Protein AF-A0A5P1FEC5-F1 (afdb_monomer_lite)

Radius of gyration: 18.31 Å; chains: 1; bounding box: 49×48×45 Å

Foldseek 3Di:
DQDPVNVVVVVVVVVVVVVCVVVVVDDDDFAQDFDADDDPPPDGDGRPVPGDHDDDWDWDQDPVGIETEHEACSVVDVLSVVVCVVVVHPYYHYAYDDDPPDPPDQDARDFDAAEPVRHTQDHPRDDDDDDDGDHDVVCHCCVDCPVPNVVVVDPVVVDDSDDVVVVVVD

Sequence (170 aa):
MVTEEIERNITHAREVIEEAARKGAELVVLSLHLFDIDIPGKITFNESKTLTHGQHPIIVDTDVGRIGIGICHDISFPELAMLYGAKGAHLICCPGPWYIWHDNWSFALGVISKSKFGEVIVTTEHEEAIVIGEIDYSLIELQSRSNLPLEKRRRGDLYQPVDVQRMGSQ

pLDDT: mean 73.4, std 13.2, range [37.12, 90.62]

Secondary structure (DSSP, 8-state):
---HHHHHHHHHHHHHHHHHHHTT-------SS--EEEETTTEEEEGGGT-----S-EEEEETTEEEEE--GGGGG-HHHHHHHHHTT-SEEE---------TT----SSEEE-STT--EEEE-TTS---------HHHHHIIIIIIS-GGGGS-TTT-----HHHHT--

Organism: Asparagus officinalis (NCBI:txid4686)

Structure (mmCIF, N/CA/C/O backbone):
data_AF-A0A5P1FEC5-F1
#
_entry.id   AF-A0A5P1FEC5-F1
#
loop_
_atom_site.group_PDB
_atom_site.id
_atom_site.type_symbol
_atom_site.label_atom_id
_atom_site.label_alt_id
_atom_site.label_comp_id
_atom_site.label_asym_id
_atom_site.label_entity_id
_atom_site.label_seq_id
_atom_site.pdbx_PDB_ins_code
_atom_site.Cartn_x
_atom_site.Cartn_y
_atom_site.Cartn_z
_atom_site.occupancy
_atom_site.B_iso_or_equiv
_atom_site.auth_seq_id
_atom_site.auth_comp_id
_atom_site.auth_asym_id
_atom_site.auth_atom_id
_atom_site.pdbx_PDB_model_num
ATOM 1 N N . MET A 1 1 ? -14.170 -22.601 8.614 1.00 42.97 1 MET A N 1
ATOM 2 C CA . MET A 1 1 ? -15.458 -22.680 7.893 1.00 42.97 1 MET A CA 1
ATOM 3 C C . MET A 1 1 ? -15.868 -21.261 7.576 1.00 42.97 1 MET A C 1
ATOM 5 O O . MET A 1 1 ? -15.807 -20.440 8.482 1.00 42.97 1 MET A O 1
ATOM 9 N N . VAL A 1 2 ? -16.218 -20.975 6.327 1.00 48.94 2 VAL A N 1
ATOM 10 C CA . VAL A 1 2 ? -16.796 -19.683 5.942 1.00 48.94 2 VAL A CA 1
ATOM 11 C C . VAL A 1 2 ? -18.185 -19.601 6.586 1.00 48.94 2 VAL A C 1
ATOM 13 O O . VAL A 1 2 ? -18.950 -20.558 6.509 1.00 48.94 2 VAL A O 1
ATOM 16 N N . THR A 1 3 ? -18.470 -18.533 7.322 1.00 71.31 3 THR A N 1
ATOM 17 C CA . THR A 1 3 ? -19.772 -18.298 7.957 1.00 71.31 3 THR A CA 1
ATOM 18 C C . THR A 1 3 ? -20.719 -17.640 6.948 1.00 71.31 3 THR A C 1
ATOM 20 O O . THR A 1 3 ? -20.261 -16.998 6.003 1.00 71.31 3 THR A O 1
ATOM 23 N N . GLU A 1 4 ? -22.037 -17.751 7.146 1.00 75.44 4 GLU A N 1
ATOM 24 C CA . GLU A 1 4 ? -23.040 -17.105 6.270 1.00 75.44 4 GLU A CA 1
ATOM 25 C C . GLU A 1 4 ? -22.815 -15.588 6.135 1.00 75.44 4 GLU A C 1
ATOM 27 O O . GLU A 1 4 ? -23.053 -14.988 5.088 1.00 75.44 4 GLU A O 1
ATOM 32 N N . GLU A 1 5 ? -22.313 -14.957 7.195 1.00 61.62 5 GLU A N 1
ATOM 33 C CA . GLU A 1 5 ? -21.944 -13.546 7.196 1.00 61.62 5 GLU A CA 1
ATOM 34 C C . GLU A 1 5 ? -20.756 -13.247 6.272 1.00 61.62 5 GLU A C 1
ATOM 36 O O . GLU A 1 5 ? -20.785 -12.257 5.539 1.00 61.62 5 GLU A O 1
ATOM 41 N N . ILE A 1 6 ? -19.748 -14.120 6.245 1.00 57.12 6 ILE A N 1
ATOM 42 C CA . ILE A 1 6 ? -18.603 -13.982 5.343 1.00 57.12 6 ILE A CA 1
ATOM 43 C C . ILE A 1 6 ? -19.049 -14.178 3.889 1.00 57.12 6 ILE A C 1
ATOM 45 O O . ILE A 1 6 ? -18.685 -13.369 3.038 1.00 57.12 6 ILE A O 1
ATOM 49 N N . GLU A 1 7 ? -19.879 -15.184 3.591 1.00 68.88 7 GLU A N 1
ATOM 50 C CA . GLU A 1 7 ? -20.403 -15.398 2.230 1.00 68.88 7 GLU A CA 1
ATOM 51 C C . GLU A 1 7 ? -21.212 -14.198 1.724 1.00 68.88 7 GLU A C 1
ATOM 53 O O . GLU A 1 7 ? -21.065 -13.778 0.570 1.00 68.88 7 GLU A O 1
ATOM 58 N N . ARG A 1 8 ? -22.020 -13.590 2.601 1.00 71.94 8 ARG A N 1
ATOM 59 C CA . ARG A 1 8 ? -22.761 -12.361 2.301 1.00 71.94 8 ARG A CA 1
ATOM 60 C C . ARG A 1 8 ? -21.819 -11.196 1.994 1.00 71.94 8 ARG A C 1
ATOM 62 O O . ARG A 1 8 ? -22.031 -10.496 1.006 1.00 71.94 8 ARG A O 1
ATOM 69 N N . ASN A 1 9 ? -20.775 -11.004 2.799 1.00 63.91 9 ASN A N 1
ATOM 70 C CA . ASN A 1 9 ? -19.803 -9.925 2.603 1.00 63.91 9 ASN A CA 1
ATOM 71 C C . ASN A 1 9 ? -19.000 -10.107 1.307 1.00 63.91 9 ASN A C 1
ATOM 73 O O . ASN A 1 9 ? -18.789 -9.138 0.581 1.00 63.91 9 ASN A O 1
ATOM 77 N N . ILE A 1 10 ? -18.613 -11.344 0.978 1.00 68.75 10 ILE A N 1
ATOM 78 C CA . ILE A 1 10 ? -17.943 -11.678 -0.288 1.00 68.75 10 ILE A CA 1
ATOM 79 C C . ILE A 1 10 ? -18.858 -11.369 -1.472 1.00 68.75 10 ILE A C 1
ATOM 81 O O . ILE A 1 10 ? -18.436 -10.725 -2.432 1.00 68.75 10 ILE A O 1
ATOM 85 N N . THR A 1 11 ? -20.113 -11.814 -1.401 1.00 73.00 11 THR A N 1
ATOM 86 C CA . THR A 1 11 ? -21.089 -11.605 -2.477 1.00 73.00 11 THR A CA 1
ATOM 87 C C . THR A 1 11 ? -21.326 -10.118 -2.705 1.00 73.00 11 THR A C 1
ATOM 89 O O . THR A 1 11 ? -21.247 -9.653 -3.839 1.00 73.00 11 THR A O 1
ATOM 92 N N . HIS A 1 12 ? -21.505 -9.357 -1.625 1.00 73.50 12 HIS A N 1
ATOM 93 C CA . HIS A 1 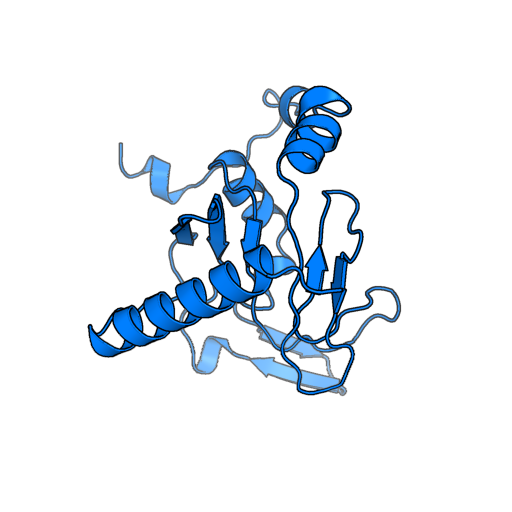12 ? -21.678 -7.914 -1.693 1.00 73.50 12 HIS A CA 1
ATOM 94 C C . HIS A 1 12 ? -20.446 -7.198 -2.267 1.00 73.50 12 HIS A C 1
ATOM 96 O O . HIS A 1 12 ? -20.579 -6.387 -3.179 1.00 73.50 12 HIS A O 1
ATOM 102 N N . ALA A 1 13 ? -19.239 -7.527 -1.792 1.00 65.81 13 ALA A N 1
ATOM 103 C CA . ALA A 1 13 ? -18.004 -6.940 -2.308 1.00 65.81 13 ALA A CA 1
ATOM 104 C C . ALA A 1 13 ? -17.834 -7.214 -3.810 1.00 65.81 13 ALA A C 1
ATOM 106 O O . ALA A 1 13 ? -17.485 -6.310 -4.568 1.00 65.81 13 ALA A O 1
ATOM 107 N N . ARG A 1 14 ? -18.146 -8.438 -4.257 1.00 72.25 14 ARG A N 1
ATOM 108 C CA . ARG A 1 14 ? -18.119 -8.806 -5.676 1.00 72.25 14 ARG A CA 1
ATOM 109 C C . ARG A 1 14 ? -19.106 -7.978 -6.497 1.00 72.25 14 ARG A C 1
ATOM 111 O O . ARG A 1 14 ? -18.716 -7.430 -7.522 1.00 72.25 14 ARG A O 1
ATOM 118 N N . GLU A 1 15 ? -20.347 -7.841 -6.037 1.00 78.00 15 GLU A N 1
ATOM 119 C CA . GLU A 1 15 ? -21.366 -7.029 -6.714 1.00 78.00 15 GLU A CA 1
ATOM 120 C C . GLU A 1 15 ? -20.954 -5.556 -6.823 1.00 78.00 15 GLU A C 1
ATOM 122 O O . GLU A 1 15 ? -21.124 -4.952 -7.880 1.00 78.00 15 GLU A O 1
ATOM 127 N N . VAL A 1 16 ? -20.374 -4.986 -5.761 1.00 72.69 16 VAL A N 1
ATOM 128 C CA . VAL A 1 16 ? -19.882 -3.600 -5.747 1.00 72.69 16 VAL A CA 1
ATOM 129 C C . VAL A 1 16 ? -18.725 -3.414 -6.728 1.00 72.69 16 VAL A C 1
ATOM 131 O O . VAL A 1 16 ? -18.715 -2.429 -7.466 1.00 72.69 16 VAL A O 1
ATOM 134 N N . ILE A 1 17 ? -17.779 -4.357 -6.782 1.00 71.50 17 ILE A N 1
ATOM 135 C CA . ILE A 1 17 ? -16.653 -4.320 -7.726 1.00 71.50 17 ILE A CA 1
ATOM 136 C C . ILE A 1 17 ? -17.157 -4.420 -9.170 1.00 71.50 17 ILE A C 1
ATOM 138 O O . ILE A 1 17 ? -16.772 -3.611 -10.014 1.00 71.50 17 ILE A O 1
ATOM 142 N N . GLU A 1 18 ? -18.044 -5.375 -9.459 1.00 77.94 18 GLU A N 1
ATOM 143 C CA . GLU A 1 18 ? -18.633 -5.553 -10.791 1.00 77.94 18 GLU A CA 1
ATOM 144 C C . GLU A 1 18 ? -19.447 -4.321 -11.217 1.00 77.94 18 GLU A C 1
AT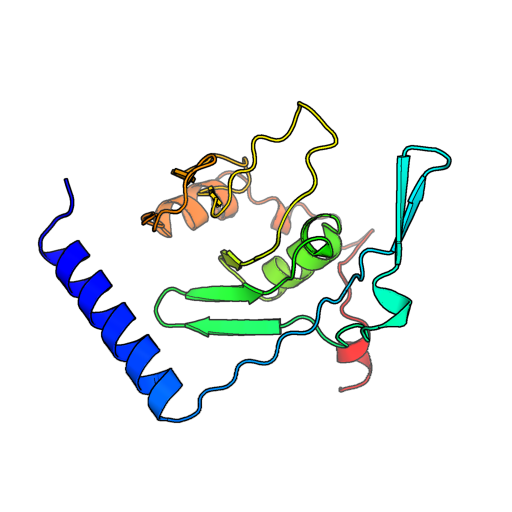OM 146 O O . GLU A 1 18 ? -19.381 -3.890 -12.368 1.00 77.94 18 GLU A O 1
ATOM 151 N N . GLU A 1 19 ? -20.190 -3.712 -10.293 1.00 78.62 19 GLU A N 1
ATOM 152 C CA . GLU A 1 19 ? -20.970 -2.504 -10.548 1.00 78.62 19 GLU A CA 1
ATOM 153 C C . GLU A 1 19 ? -20.094 -1.264 -10.758 1.00 78.62 19 GLU A C 1
ATOM 155 O O . GLU A 1 19 ? -20.370 -0.462 -11.652 1.00 78.62 19 GLU A O 1
ATOM 160 N N . ALA A 1 20 ? -19.026 -1.109 -9.975 1.00 72.00 20 ALA A N 1
ATOM 161 C CA . ALA A 1 20 ? -18.041 -0.050 -10.162 1.00 72.00 20 ALA A CA 1
ATOM 162 C C . ALA A 1 20 ? -17.355 -0.182 -11.529 1.00 72.00 20 ALA A C 1
ATOM 164 O O . ALA A 1 20 ? -17.268 0.801 -12.266 1.00 72.00 20 ALA A O 1
ATOM 165 N N . ALA A 1 21 ? -16.966 -1.401 -11.917 1.00 74.50 21 ALA A N 1
ATOM 166 C CA . ALA A 1 21 ? -16.413 -1.683 -13.239 1.00 74.50 21 ALA A CA 1
ATOM 167 C C . ALA A 1 21 ? -17.416 -1.352 -14.361 1.00 74.50 21 ALA A C 1
ATOM 169 O O . ALA A 1 21 ? -17.054 -0.681 -15.327 1.00 74.50 21 ALA A O 1
ATOM 170 N N . ARG A 1 22 ? -18.700 -1.730 -14.216 1.00 78.88 22 ARG A N 1
ATOM 171 C CA . ARG A 1 22 ? -19.771 -1.373 -15.174 1.00 78.88 22 ARG A CA 1
ATOM 172 C C . ARG A 1 22 ? -19.978 0.135 -15.305 1.00 78.88 22 ARG A C 1
ATOM 174 O O . ARG A 1 22 ? -20.263 0.618 -16.397 1.00 78.88 22 ARG A O 1
ATOM 181 N N . LYS A 1 23 ? -19.838 0.876 -14.206 1.00 80.19 23 LYS A N 1
ATOM 182 C CA . LYS A 1 23 ? -19.924 2.344 -14.170 1.00 80.19 23 LYS A CA 1
ATOM 183 C C . LYS A 1 23 ? -18.660 3.044 -14.682 1.00 80.19 23 LYS A C 1
ATOM 185 O O . LYS A 1 23 ? -18.635 4.271 -14.707 1.00 80.19 23 LYS A O 1
ATOM 190 N N . GLY A 1 24 ? -17.644 2.289 -15.105 1.00 64.88 24 GLY A N 1
ATOM 191 C CA . GLY A 1 24 ? -16.397 2.828 -15.643 1.00 64.88 24 GLY A CA 1
ATOM 192 C C . GLY A 1 24 ? -15.456 3.371 -14.571 1.00 64.88 24 GLY A C 1
ATOM 193 O O . GLY A 1 24 ? -14.690 4.289 -14.848 1.00 64.88 24 GLY A O 1
ATOM 194 N N . ALA A 1 25 ? -15.526 2.857 -13.338 1.00 67.94 25 ALA A N 1
ATOM 195 C CA . ALA A 1 25 ? -14.558 3.203 -12.307 1.00 67.94 25 ALA A CA 1
ATOM 196 C C . ALA A 1 25 ? -13.170 2.672 -12.705 1.00 67.94 25 ALA A C 1
ATOM 198 O O . ALA A 1 25 ? -12.869 1.492 -12.534 1.00 67.94 25 ALA A O 1
ATOM 199 N N . GLU A 1 26 ? -12.325 3.552 -13.235 1.00 61.34 26 GLU A N 1
ATOM 200 C CA . GLU A 1 26 ? -10.920 3.272 -13.515 1.00 61.34 26 GLU A CA 1
ATOM 201 C C . GLU A 1 26 ? -10.052 3.852 -12.397 1.00 61.34 26 GLU A C 1
ATOM 203 O O . GLU A 1 26 ? -9.966 5.067 -12.213 1.00 61.34 26 GLU A O 1
ATOM 208 N N . LEU A 1 27 ? -9.381 2.976 -11.647 1.00 67.69 27 LEU A N 1
ATOM 209 C CA . LEU A 1 27 ? -8.262 3.377 -10.805 1.00 67.69 27 LEU A CA 1
ATOM 210 C C . LEU A 1 27 ? -6.969 3.125 -11.582 1.00 67.69 27 LEU A C 1
ATOM 212 O O . LEU A 1 27 ? -6.512 1.990 -11.694 1.00 67.69 27 LEU A O 1
ATOM 216 N N . VAL A 1 28 ? -6.376 4.193 -12.112 1.00 65.19 28 VAL A N 1
ATOM 217 C CA . VAL A 1 28 ? -5.079 4.121 -12.789 1.00 65.19 28 VAL A CA 1
ATOM 218 C C . VAL A 1 28 ? -3.975 4.357 -11.762 1.00 65.19 28 VAL A C 1
ATOM 220 O O . VAL A 1 28 ? -3.794 5.470 -11.269 1.00 65.19 28 VAL A O 1
ATOM 223 N N . VAL A 1 29 ? -3.240 3.295 -11.437 1.00 71.06 29 VAL A N 1
ATOM 224 C CA . VAL A 1 29 ? -2.065 3.332 -10.557 1.00 71.06 29 VAL A CA 1
ATOM 225 C C . VAL A 1 29 ? -0.829 3.116 -11.417 1.00 71.06 29 VAL A C 1
ATOM 227 O O . VAL A 1 29 ? -0.760 2.156 -12.180 1.00 71.06 29 VAL A O 1
ATOM 230 N N . LEU A 1 30 ? 0.148 4.010 -11.292 1.00 74.19 30 LEU A N 1
ATOM 231 C CA . LEU A 1 30 ? 1.462 3.866 -11.913 1.00 74.19 30 LEU A CA 1
ATOM 232 C C . LEU A 1 30 ? 2.485 3.565 -10.820 1.00 74.19 30 LEU A C 1
ATOM 234 O O . LEU A 1 30 ? 2.460 4.213 -9.773 1.00 74.19 30 LEU A O 1
ATOM 238 N N . SER A 1 31 ? 3.376 2.605 -11.073 1.00 81.00 31 SER A N 1
ATOM 239 C CA . SER A 1 31 ? 4.434 2.242 -10.126 1.00 81.00 31 SER A CA 1
ATOM 240 C C . SER A 1 31 ? 5.340 3.443 -9.873 1.00 81.00 31 SER A C 1
ATOM 242 O O . SER A 1 31 ? 5.724 4.142 -10.817 1.00 81.00 31 SER A O 1
ATOM 244 N N . LEU A 1 32 ? 5.659 3.708 -8.606 1.00 84.12 32 LEU A N 1
ATOM 245 C CA . LEU A 1 32 ? 6.549 4.812 -8.240 1.00 84.12 32 LEU A CA 1
ATOM 246 C C . LEU A 1 32 ? 8.017 4.443 -8.445 1.00 84.12 32 LEU A C 1
ATOM 248 O O . LEU A 1 32 ? 8.829 5.328 -8.706 1.00 84.12 32 LEU A O 1
ATOM 252 N N . HIS A 1 33 ? 8.345 3.154 -8.363 1.00 85.75 33 HIS A N 1
ATOM 253 C CA . HIS A 1 33 ? 9.695 2.632 -8.529 1.00 85.75 33 HIS A CA 1
ATOM 254 C C . HIS A 1 33 ? 9.715 1.583 -9.639 1.00 85.75 33 HIS A C 1
ATOM 256 O O . HIS A 1 33 ? 9.441 0.408 -9.399 1.00 85.75 33 HIS A O 1
ATOM 262 N N . LEU A 1 34 ? 10.090 1.992 -10.852 1.00 82.69 34 LEU A N 1
ATOM 263 C CA . LEU A 1 34 ? 10.214 1.054 -11.964 1.00 82.69 34 LEU A CA 1
ATOM 264 C C . LEU A 1 34 ? 11.346 0.051 -11.711 1.00 82.69 34 LEU A C 1
ATOM 266 O O . LEU A 1 34 ? 12.360 0.354 -11.071 1.00 82.69 34 LEU A O 1
ATOM 270 N N . PHE A 1 35 ? 11.156 -1.169 -12.200 1.00 80.19 35 PHE A N 1
ATOM 271 C CA . PHE A 1 35 ? 12.110 -2.254 -12.043 1.00 80.19 35 PHE A CA 1
ATOM 272 C C . PHE A 1 35 ? 13.173 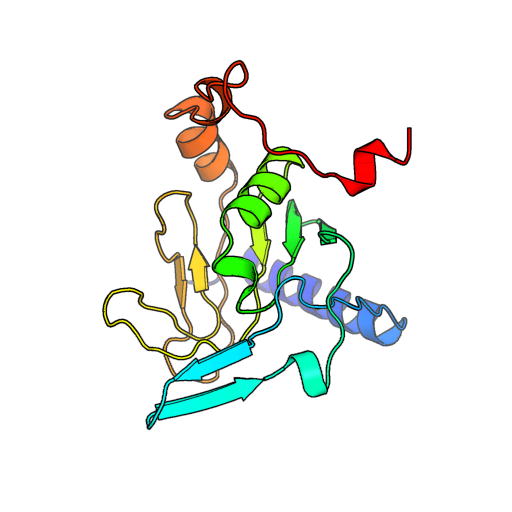-2.194 -13.145 1.00 80.19 35 PHE A C 1
ATOM 274 O O . PHE A 1 35 ? 13.029 -2.771 -14.224 1.00 80.19 35 PHE A O 1
ATOM 281 N N . ASP A 1 36 ? 14.264 -1.487 -12.856 1.00 81.50 36 ASP A N 1
ATOM 282 C CA . ASP A 1 36 ? 15.444 -1.421 -13.712 1.00 81.50 36 ASP A CA 1
ATOM 283 C C . ASP A 1 36 ? 16.595 -2.208 -13.080 1.00 81.50 36 ASP A C 1
ATOM 285 O O . ASP A 1 36 ? 17.216 -1.776 -12.110 1.00 81.50 36 ASP A O 1
ATOM 289 N N . ILE A 1 37 ? 16.894 -3.374 -13.646 1.00 81.81 37 ILE A N 1
ATOM 290 C CA . ILE A 1 37 ? 17.944 -4.272 -13.182 1.00 81.81 37 ILE A CA 1
ATOM 291 C C . ILE A 1 37 ? 18.860 -4.675 -14.337 1.00 81.81 37 ILE A C 1
ATOM 293 O O . ILE A 1 37 ? 18.412 -5.047 -15.422 1.00 81.81 37 ILE A O 1
ATOM 297 N N . ASP A 1 38 ? 20.164 -4.629 -14.086 1.00 80.88 38 ASP A N 1
ATOM 298 C CA . ASP A 1 38 ? 21.175 -5.162 -14.992 1.00 80.88 38 ASP A CA 1
ATOM 299 C C . ASP A 1 38 ? 22.177 -5.989 -14.190 1.0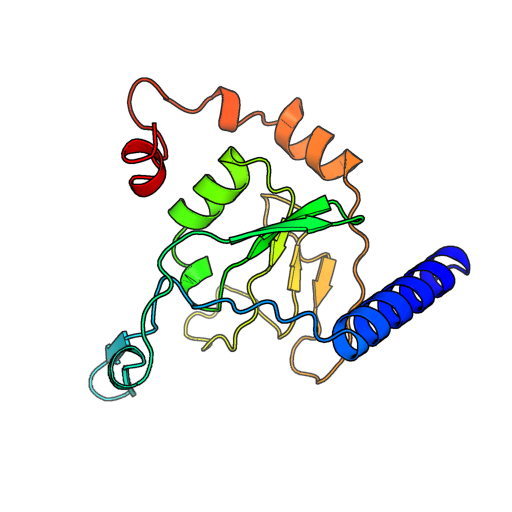0 80.88 38 ASP A C 1
ATOM 301 O O . ASP A 1 38 ? 23.081 -5.461 -13.541 1.00 80.88 38 ASP A O 1
ATOM 305 N N . ILE A 1 39 ? 21.965 -7.306 -14.176 1.00 79.12 39 ILE A N 1
ATOM 306 C CA . ILE A 1 39 ? 22.891 -8.256 -13.570 1.00 79.12 39 ILE A CA 1
ATOM 307 C C . ILE A 1 39 ? 23.611 -8.995 -14.700 1.00 79.12 39 ILE A C 1
ATOM 309 O O . ILE A 1 39 ? 23.002 -9.866 -15.340 1.00 79.12 39 ILE A O 1
ATOM 313 N N . PRO A 1 40 ? 24.914 -8.720 -14.914 1.00 79.25 40 PRO A N 1
ATOM 314 C CA . PRO A 1 40 ? 25.701 -9.371 -15.951 1.00 79.25 40 PRO A CA 1
ATOM 315 C C . PRO A 1 40 ? 25.595 -10.898 -15.880 1.00 79.25 40 PRO A C 1
ATOM 317 O O . PRO A 1 40 ? 25.897 -11.514 -14.858 1.00 79.25 40 PRO A O 1
ATOM 320 N N . GLY A 1 41 ? 25.150 -11.511 -16.979 1.00 76.88 41 GLY A N 1
ATOM 321 C CA . GLY A 1 41 ? 25.019 -12.965 -17.103 1.00 76.88 41 GLY A CA 1
ATOM 322 C C . GLY A 1 41 ? 23.798 -13.593 -16.419 1.00 76.88 41 GLY A C 1
ATOM 323 O O . GLY A 1 41 ? 23.702 -14.817 -16.422 1.00 76.88 41 GLY A O 1
ATOM 324 N N . LYS A 1 42 ? 22.869 -12.806 -15.852 1.00 78.19 42 LYS A N 1
ATOM 325 C CA . LYS A 1 42 ? 21.610 -13.324 -15.281 1.00 78.19 42 LYS A CA 1
ATOM 326 C C . LYS A 1 42 ? 20.373 -12.731 -15.942 1.00 78.19 42 LYS A C 1
ATOM 328 O O . LYS A 1 42 ? 19.640 -13.447 -16.615 1.00 78.19 42 LYS A O 1
ATOM 333 N N . ILE A 1 43 ? 20.125 -11.442 -15.726 1.00 74.75 43 ILE A N 1
ATOM 334 C CA . ILE A 1 43 ? 18.928 -10.762 -16.214 1.00 74.75 43 ILE A CA 1
ATOM 335 C C . ILE A 1 43 ? 19.231 -9.286 -16.429 1.00 74.75 43 ILE A C 1
ATOM 337 O O . ILE A 1 43 ? 19.814 -8.625 -15.570 1.00 74.75 43 ILE A O 1
ATOM 341 N N . THR A 1 44 ? 18.796 -8.785 -17.577 1.00 78.06 44 THR A N 1
ATOM 342 C CA . THR A 1 44 ? 18.724 -7.359 -17.865 1.00 78.06 44 THR A CA 1
ATOM 343 C C . THR A 1 44 ? 17.263 -7.065 -18.163 1.00 78.06 44 THR A C 1
ATOM 345 O O . THR A 1 44 ? 16.722 -7.544 -19.160 1.00 78.06 44 THR A O 1
ATOM 348 N N . PHE A 1 45 ? 16.610 -6.318 -17.283 1.00 77.06 45 PHE A N 1
ATOM 349 C CA . PHE A 1 45 ? 15.231 -5.883 -17.453 1.00 77.06 45 PHE A CA 1
ATOM 350 C C . PHE A 1 45 ? 15.157 -4.404 -17.105 1.00 77.06 45 PHE A C 1
ATOM 352 O O . PHE A 1 45 ? 15.670 -3.978 -16.079 1.00 77.06 45 PHE A O 1
ATOM 359 N N . ASN A 1 46 ? 14.589 -3.609 -18.002 1.00 77.94 46 ASN A N 1
ATOM 360 C CA . ASN A 1 46 ? 14.534 -2.167 -17.843 1.00 77.94 46 ASN A CA 1
ATOM 361 C C . ASN A 1 46 ? 13.129 -1.706 -18.210 1.00 77.94 46 ASN A C 1
ATOM 363 O O . ASN A 1 46 ? 12.777 -1.593 -19.388 1.00 77.94 46 ASN A O 1
ATOM 367 N N . GLU A 1 47 ? 12.321 -1.532 -17.177 1.00 73.81 47 GLU A N 1
ATOM 368 C CA . GLU A 1 47 ? 10.932 -1.122 -17.280 1.00 73.81 47 GLU A CA 1
ATOM 369 C C . GLU A 1 47 ? 10.819 0.352 -17.704 1.00 73.81 47 GLU A C 1
ATOM 371 O O . GLU A 1 47 ? 9.910 0.713 -18.458 1.00 73.81 47 GLU A O 1
ATOM 376 N N . SER A 1 48 ? 11.797 1.187 -17.333 1.00 76.81 48 SER A N 1
ATOM 377 C CA . SER A 1 48 ? 11.817 2.622 -17.657 1.00 76.81 48 SER A CA 1
ATOM 378 C C . SER A 1 48 ? 11.973 2.953 -19.142 1.00 76.81 48 SER A C 1
ATOM 380 O O . SER A 1 48 ? 11.636 4.057 -19.567 1.00 76.81 48 SER A O 1
ATOM 382 N N . LYS A 1 49 ? 12.404 1.999 -19.975 1.00 72.69 49 LYS A N 1
ATOM 383 C CA . LYS A 1 49 ? 12.368 2.137 -21.442 1.00 72.69 49 LYS A CA 1
ATOM 384 C C . LYS A 1 49 ? 10.953 2.194 -22.016 1.00 72.69 49 LYS A C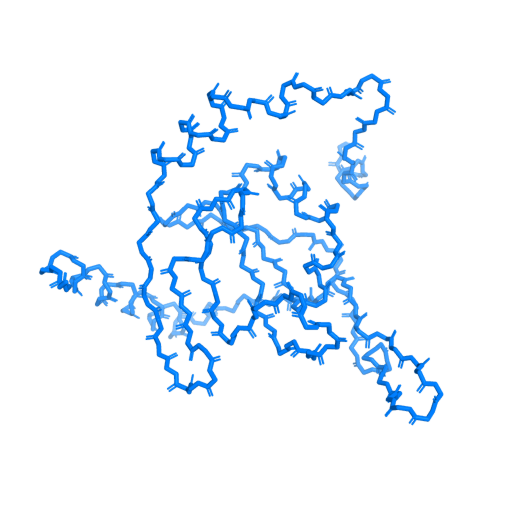 1
ATOM 386 O O . LYS A 1 49 ? 10.787 2.686 -23.129 1.00 72.69 49 LYS A O 1
ATOM 391 N N . THR A 1 50 ? 9.966 1.657 -21.299 1.00 62.81 50 THR A N 1
ATOM 392 C CA . THR A 1 50 ? 8.597 1.479 -21.811 1.00 62.81 50 THR A CA 1
ATOM 393 C C . THR A 1 50 ? 7.564 2.219 -20.969 1.00 62.81 50 THR A C 1
ATOM 395 O O . THR A 1 50 ? 6.587 2.728 -21.514 1.00 62.81 50 THR A O 1
ATOM 398 N N . LEU A 1 51 ? 7.767 2.291 -19.652 1.00 72.19 51 LEU A N 1
ATOM 399 C CA . LEU A 1 51 ? 6.821 2.878 -18.710 1.00 72.19 51 LEU A CA 1
ATOM 400 C C . LEU A 1 51 ? 7.351 4.181 -18.110 1.00 72.19 51 LEU A C 1
ATOM 402 O O . LEU A 1 51 ? 8.549 4.449 -18.086 1.00 72.19 51 LEU A O 1
ATOM 406 N N . THR A 1 52 ? 6.429 4.999 -17.608 1.00 72.94 52 THR A N 1
ATOM 407 C CA . THR A 1 52 ? 6.743 6.220 -16.858 1.00 72.94 52 THR A CA 1
ATOM 408 C C . THR A 1 52 ? 6.366 6.028 -15.396 1.00 72.94 52 THR A C 1
ATOM 410 O O . THR A 1 52 ? 5.309 5.474 -15.097 1.00 72.94 52 THR A O 1
ATOM 413 N N . HIS A 1 53 ? 7.220 6.514 -14.496 1.00 77.88 53 HIS A N 1
ATOM 414 C CA . HIS A 1 53 ? 6.988 6.460 -13.057 1.00 77.88 53 HIS A CA 1
ATOM 415 C C . HIS A 1 53 ? 5.730 7.245 -12.668 1.00 77.88 53 HIS A C 1
ATOM 417 O O . HIS A 1 53 ? 5.495 8.368 -13.139 1.00 77.88 53 HIS A O 1
ATOM 423 N N . GLY A 1 54 ? 4.958 6.678 -11.745 1.00 80.31 54 GLY A N 1
ATOM 424 C CA . GLY A 1 54 ? 3.923 7.404 -11.032 1.00 80.31 54 GLY A CA 1
ATOM 425 C C . GLY A 1 54 ? 4.518 8.587 -10.275 1.00 80.31 54 GLY A C 1
ATOM 426 O O . GLY A 1 54 ? 5.688 8.597 -9.902 1.00 80.31 54 GLY A O 1
ATOM 427 N N . GLN A 1 55 ? 3.705 9.621 -10.084 1.00 79.12 55 GLN A N 1
ATOM 428 C CA . GLN A 1 55 ? 4.187 10.871 -9.502 1.00 79.12 55 GLN A CA 1
ATOM 429 C C . GLN A 1 55 ? 3.862 11.000 -8.018 1.00 79.12 55 GLN A C 1
ATOM 431 O O . GLN A 1 55 ? 4.571 11.727 -7.343 1.00 79.12 55 GLN A O 1
ATOM 436 N N . HIS A 1 56 ? 2.831 10.315 -7.508 1.00 82.81 56 HIS A N 1
ATOM 437 C CA . HIS A 1 56 ? 2.321 10.525 -6.151 1.00 82.81 56 HIS A CA 1
ATOM 438 C C . HIS A 1 56 ? 1.921 9.194 -5.494 1.00 82.81 56 HIS A C 1
ATOM 440 O O . HIS A 1 56 ? 1.326 8.353 -6.173 1.00 82.81 56 HIS A O 1
ATOM 446 N N . PRO A 1 57 ? 2.152 9.014 -4.179 1.00 87.31 57 PRO A N 1
ATOM 447 C CA . PRO A 1 57 ? 1.605 7.887 -3.426 1.00 87.31 57 PRO A CA 1
ATOM 448 C C . PRO A 1 57 ? 0.075 7.881 -3.461 1.00 87.31 57 PRO A C 1
ATOM 450 O O . PRO A 1 57 ? -0.557 8.896 -3.155 1.00 87.31 57 PRO A O 1
ATOM 453 N N . ILE A 1 58 ? -0.518 6.730 -3.779 1.00 87.44 58 ILE A N 1
ATOM 454 C CA . ILE A 1 58 ? -1.971 6.580 -3.904 1.00 87.44 58 ILE A CA 1
ATOM 455 C C . ILE A 1 58 ? -2.531 5.959 -2.628 1.00 87.44 58 ILE A C 1
ATOM 457 O O . ILE A 1 58 ? -2.064 4.924 -2.154 1.00 87.44 58 ILE A O 1
ATOM 461 N N . ILE A 1 59 ? -3.549 6.612 -2.071 1.00 88.62 59 ILE A N 1
ATOM 462 C CA . ILE A 1 59 ? -4.311 6.123 -0.925 1.00 88.62 59 ILE A CA 1
ATOM 463 C C . ILE A 1 59 ? -5.784 6.187 -1.279 1.00 88.62 59 ILE A C 1
ATOM 465 O O . ILE A 1 59 ? -6.263 7.216 -1.754 1.00 88.62 59 ILE A O 1
ATOM 469 N N . VAL A 1 60 ? -6.490 5.099 -1.003 1.00 87.88 60 VAL A N 1
ATOM 470 C CA . VAL A 1 60 ? -7.934 4.999 -1.189 1.00 87.88 60 VAL A CA 1
ATOM 471 C C . VAL A 1 60 ? -8.606 4.723 0.149 1.00 87.88 60 VAL A C 1
ATOM 473 O O . VAL A 1 60 ? -8.135 3.910 0.947 1.00 87.88 60 VAL A O 1
ATOM 476 N N . ASP A 1 61 ? -9.702 5.430 0.399 1.00 86.00 61 ASP A N 1
ATOM 477 C CA . ASP A 1 61 ? -10.599 5.144 1.512 1.00 86.00 61 ASP A CA 1
ATOM 478 C C . ASP A 1 61 ? -11.681 4.181 1.013 1.00 86.00 61 ASP A C 1
ATOM 480 O O . ASP A 1 61 ? -12.305 4.415 -0.021 1.00 86.00 61 ASP A O 1
ATOM 484 N N . THR A 1 62 ? -11.862 3.072 1.725 1.00 83.31 62 THR A N 1
ATOM 485 C CA . THR A 1 62 ? -12.816 2.011 1.379 1.00 83.31 62 THR A CA 1
ATOM 486 C C . THR A 1 62 ? -13.587 1.577 2.619 1.00 83.31 62 THR A C 1
ATOM 488 O O . THR A 1 62 ? -13.146 1.847 3.739 1.00 83.31 62 THR A O 1
ATOM 491 N N . ASP A 1 63 ? -14.683 0.839 2.435 1.00 79.88 63 ASP A N 1
ATOM 492 C CA . ASP A 1 63 ? -15.462 0.289 3.553 1.00 79.88 63 ASP A CA 1
ATOM 493 C C . ASP A 1 63 ? -14.655 -0.693 4.414 1.00 79.88 63 ASP A C 1
ATOM 495 O O . ASP A 1 63 ? -14.913 -0.831 5.608 1.00 79.88 63 ASP A O 1
ATOM 499 N N . VAL A 1 64 ? -13.635 -1.342 3.837 1.00 76.94 64 VAL A N 1
ATOM 500 C CA . VAL A 1 64 ? -12.730 -2.207 4.602 1.00 76.94 64 VAL A CA 1
ATOM 501 C C . VAL A 1 64 ? -11.648 -1.422 5.329 1.00 76.94 64 VAL A C 1
ATOM 503 O O . VAL A 1 64 ? -11.015 -2.003 6.191 1.00 76.94 64 VAL A O 1
ATOM 506 N N . GLY A 1 65 ? -11.421 -0.143 5.017 1.00 81.25 65 GLY A N 1
ATOM 507 C CA . GLY A 1 65 ? -10.448 0.738 5.664 1.00 81.25 65 GLY A CA 1
ATOM 508 C C . GLY A 1 65 ? -9.623 1.569 4.671 1.00 81.25 65 GLY A C 1
ATOM 509 O O . GLY A 1 65 ? -9.817 1.522 3.456 1.00 81.25 65 GLY A O 1
ATOM 510 N N . ARG A 1 66 ? -8.677 2.357 5.197 1.00 86.19 66 ARG A N 1
ATOM 511 C CA . ARG A 1 66 ? -7.732 3.148 4.386 1.00 86.19 66 ARG A CA 1
ATOM 512 C C . ARG A 1 66 ? -6.582 2.288 3.860 1.00 86.19 66 ARG A C 1
ATOM 514 O O . ARG A 1 66 ? -5.834 1.725 4.666 1.00 86.19 66 ARG A O 1
ATOM 521 N N . ILE A 1 67 ? -6.400 2.254 2.542 1.00 88.31 67 ILE A N 1
ATOM 522 C CA . ILE A 1 67 ? -5.431 1.391 1.852 1.00 88.31 67 ILE A CA 1
ATOM 523 C C . ILE A 1 67 ? -4.419 2.245 1.083 1.00 88.31 67 ILE A C 1
ATOM 525 O O . ILE A 1 67 ? -4.805 3.067 0.255 1.00 88.31 67 ILE A O 1
ATOM 529 N N . GLY A 1 68 ? -3.125 2.048 1.342 1.00 89.88 68 GLY A N 1
ATOM 530 C CA . GLY A 1 68 ? -2.044 2.545 0.485 1.00 89.88 68 GLY A CA 1
ATOM 531 C C . GLY A 1 68 ? -1.779 1.571 -0.660 1.00 89.88 68 GLY A C 1
ATOM 532 O O . GLY A 1 68 ? -1.741 0.364 -0.430 1.00 89.88 68 GLY A O 1
ATOM 533 N N . ILE A 1 69 ? -1.612 2.068 -1.883 1.00 89.50 69 ILE A N 1
ATOM 534 C CA . ILE A 1 69 ? -1.446 1.218 -3.069 1.00 89.50 69 ILE A CA 1
ATOM 535 C C . ILE A 1 69 ? -0.041 1.393 -3.641 1.00 89.50 69 ILE A C 1
ATOM 537 O O . ILE A 1 69 ? 0.353 2.502 -3.989 1.00 89.50 69 ILE A O 1
ATOM 541 N N . GLY A 1 70 ? 0.716 0.305 -3.733 1.00 87.19 70 GLY A N 1
ATOM 542 C CA . GLY A 1 70 ? 1.980 0.229 -4.472 1.00 87.19 70 GLY A CA 1
ATOM 543 C C . GLY A 1 70 ? 1.892 -0.806 -5.588 1.00 87.19 70 GLY A C 1
ATOM 544 O O . GLY A 1 70 ? 0.915 -1.544 -5.674 1.00 87.19 70 GLY A O 1
ATOM 545 N N . ILE A 1 71 ? 2.903 -0.874 -6.445 1.00 85.38 71 ILE A N 1
ATOM 546 C CA . ILE A 1 71 ? 3.024 -1.897 -7.486 1.00 85.38 71 ILE A CA 1
ATOM 547 C C . ILE A 1 71 ? 4.396 -2.546 -7.392 1.00 85.38 71 ILE A C 1
ATOM 549 O O . ILE A 1 71 ? 5.414 -1.860 -7.495 1.00 85.38 71 ILE A O 1
ATOM 553 N N . CYS A 1 72 ? 4.397 -3.875 -7.258 1.00 83.75 72 CYS A N 1
ATOM 554 C CA . CYS A 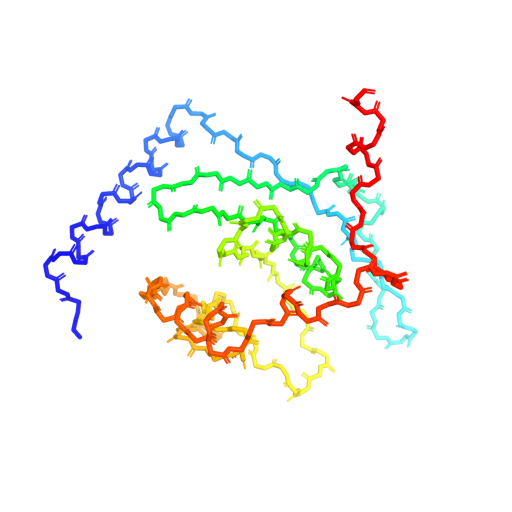1 72 ? 5.579 -4.729 -7.216 1.00 83.75 72 CYS A CA 1
ATOM 555 C C . CYS A 1 72 ? 6.724 -4.070 -6.428 1.00 83.75 72 CYS A C 1
ATOM 557 O O . CYS A 1 72 ? 6.598 -3.853 -5.224 1.00 83.75 72 CYS A O 1
ATOM 559 N N . HIS A 1 73 ? 7.791 -3.677 -7.125 1.00 83.00 73 HIS A N 1
ATOM 560 C CA . HIS A 1 73 ? 9.037 -3.122 -6.607 1.00 83.00 73 HIS A CA 1
ATOM 561 C C . HIS A 1 73 ? 8.877 -1.985 -5.581 1.00 83.00 73 HIS A C 1
ATOM 563 O O . HIS A 1 73 ? 9.743 -1.823 -4.726 1.00 83.00 73 HIS A O 1
ATOM 569 N N . ASP A 1 74 ? 7.740 -1.285 -5.566 1.00 85.88 74 ASP A N 1
ATOM 570 C CA . ASP A 1 74 ? 7.366 -0.329 -4.519 1.00 85.88 74 ASP A CA 1
ATOM 571 C C . ASP A 1 74 ? 7.478 -0.891 -3.085 1.00 85.88 74 ASP A C 1
ATOM 573 O O . ASP A 1 74 ? 7.788 -0.137 -2.162 1.00 85.88 74 ASP A O 1
ATOM 577 N N . ILE A 1 75 ? 7.276 -2.202 -2.863 1.00 82.62 75 ILE A N 1
ATOM 578 C CA . ILE A 1 75 ? 7.408 -2.798 -1.515 1.00 82.62 75 ILE A CA 1
ATOM 579 C C . ILE A 1 75 ? 8.839 -2.740 -0.975 1.00 82.62 75 ILE A C 1
ATOM 581 O O . ILE A 1 75 ? 9.041 -2.766 0.239 1.00 82.62 75 ILE A O 1
ATOM 585 N N . SER A 1 76 ? 9.835 -2.700 -1.865 1.00 83.62 76 SER A N 1
ATOM 586 C CA . SER A 1 76 ? 11.251 -2.716 -1.497 1.00 83.62 76 SER A CA 1
ATOM 587 C C . SER A 1 76 ? 11.710 -1.389 -0.889 1.00 83.62 76 SER A C 1
ATOM 589 O O . SER A 1 76 ? 12.799 -1.330 -0.322 1.00 83.62 76 SER A O 1
ATOM 591 N N . PHE A 1 77 ? 10.871 -0.351 -0.962 1.00 86.38 77 PHE A N 1
ATOM 592 C CA . PHE A 1 77 ? 11.133 0.994 -0.462 1.00 86.38 77 PHE A CA 1
ATOM 593 C C . PHE A 1 77 ? 10.308 1.243 0.811 1.00 86.38 77 PHE A C 1
ATOM 595 O O . PHE A 1 77 ? 9.154 1.688 0.742 1.00 86.38 77 PHE A O 1
ATOM 602 N N . PRO A 1 78 ? 10.854 0.945 2.008 1.00 85.62 78 PRO A N 1
ATOM 603 C CA . PRO A 1 78 ? 10.122 1.076 3.267 1.00 85.62 78 PRO A CA 1
ATOM 604 C C . PRO A 1 78 ? 9.662 2.513 3.550 1.00 85.62 78 PRO A C 1
ATOM 606 O O . PRO A 1 78 ? 8.702 2.712 4.293 1.00 85.62 78 PRO A O 1
ATOM 609 N N . GLU A 1 79 ? 10.295 3.521 2.950 1.00 88.88 79 GLU A N 1
ATOM 610 C CA . GLU A 1 79 ? 9.895 4.926 3.014 1.00 88.88 79 GLU A CA 1
ATOM 611 C C . GLU A 1 79 ? 8.467 5.128 2.505 1.00 88.88 79 GLU A C 1
ATOM 613 O O . GLU A 1 79 ? 7.695 5.861 3.126 1.00 88.88 79 GLU A O 1
ATOM 618 N N . LEU A 1 80 ? 8.083 4.437 1.428 1.00 87.75 80 LEU A N 1
ATOM 619 C CA . LEU A 1 80 ? 6.736 4.514 0.873 1.00 87.75 80 LEU A CA 1
ATOM 620 C C . LEU A 1 80 ? 5.708 3.908 1.836 1.00 87.75 80 LEU A C 1
ATOM 622 O O . LEU A 1 80 ? 4.684 4.526 2.133 1.00 87.75 80 LEU A O 1
ATOM 626 N N . ALA A 1 81 ? 6.017 2.743 2.411 1.00 86.81 81 ALA A N 1
ATOM 627 C CA . ALA A 1 81 ? 5.182 2.123 3.438 1.00 86.81 81 ALA A CA 1
ATOM 628 C C . ALA A 1 81 ? 5.059 3.005 4.695 1.00 86.81 81 ALA A C 1
ATOM 630 O O . ALA A 1 81 ? 3.980 3.132 5.280 1.00 86.81 81 ALA A O 1
ATOM 631 N N . MET A 1 82 ? 6.146 3.673 5.090 1.00 86.81 82 MET A N 1
ATOM 632 C CA . MET A 1 82 ? 6.144 4.635 6.191 1.00 86.81 82 MET A CA 1
ATOM 633 C C . MET A 1 82 ? 5.279 5.862 5.886 1.00 86.81 82 MET A C 1
ATOM 635 O O . MET A 1 82 ? 4.561 6.322 6.774 1.00 86.81 82 MET A O 1
ATOM 639 N N . LEU A 1 83 ? 5.305 6.375 4.652 1.00 89.19 83 LEU A N 1
ATOM 640 C CA . LEU A 1 83 ? 4.426 7.462 4.218 1.00 89.19 83 LEU A CA 1
ATOM 641 C C . LEU A 1 83 ? 2.953 7.041 4.266 1.00 89.19 83 LEU A C 1
ATOM 643 O O . LEU A 1 83 ? 2.129 7.797 4.781 1.00 89.19 83 LEU A O 1
ATOM 647 N N . TYR A 1 84 ? 2.616 5.832 3.810 1.00 88.94 84 TYR A N 1
ATOM 648 C CA . TYR A 1 84 ? 1.260 5.291 3.934 1.00 88.94 84 TYR A CA 1
ATOM 649 C C . TYR A 1 84 ? 0.816 5.191 5.397 1.00 88.94 84 TYR A C 1
ATOM 651 O O . TYR A 1 84 ? -0.254 5.697 5.747 1.00 88.94 84 TYR A O 1
ATOM 659 N N . GLY A 1 85 ? 1.662 4.647 6.276 1.00 85.19 85 GLY A N 1
ATOM 660 C CA . GLY A 1 85 ? 1.385 4.576 7.713 1.00 85.19 85 GLY A CA 1
ATOM 661 C C . GLY A 1 85 ? 1.184 5.953 8.358 1.00 85.19 85 GLY A C 1
ATOM 662 O O . GLY A 1 85 ? 0.233 6.147 9.119 1.00 85.19 85 GLY A O 1
ATOM 663 N N . ALA A 1 86 ? 2.020 6.936 8.009 1.00 84.44 86 ALA A N 1
ATOM 664 C CA . ALA A 1 86 ? 1.897 8.317 8.485 1.00 84.44 86 ALA A CA 1
ATOM 665 C C . ALA A 1 86 ? 0.610 9.003 7.993 1.00 84.44 86 ALA A C 1
ATOM 667 O O . ALA A 1 86 ? 0.038 9.833 8.698 1.00 84.44 86 ALA A O 1
ATOM 668 N N . LYS A 1 87 ? 0.114 8.625 6.810 1.00 86.12 87 LYS A N 1
ATOM 669 C CA . LYS A 1 87 ? -1.167 9.087 6.249 1.00 86.12 87 LYS A CA 1
ATOM 670 C C . LYS A 1 87 ? -2.383 8.307 6.776 1.00 86.12 87 LYS A C 1
ATOM 672 O O . LYS A 1 87 ? -3.515 8.554 6.349 1.00 86.12 87 LYS A O 1
ATOM 677 N N . GLY A 1 88 ? -2.171 7.405 7.735 1.00 84.69 88 GLY A N 1
ATOM 678 C CA . GLY A 1 88 ? -3.228 6.647 8.399 1.00 84.69 88 GLY A CA 1
ATOM 679 C C . GLY A 1 88 ? -3.700 5.424 7.619 1.00 84.69 88 GLY A C 1
ATOM 680 O O . GLY A 1 88 ? -4.784 4.927 7.905 1.00 84.69 88 GLY A O 1
ATOM 681 N N . ALA A 1 89 ? -2.931 4.944 6.637 1.00 86.56 89 ALA A N 1
ATOM 682 C CA . ALA A 1 89 ? -3.233 3.670 6.003 1.00 86.56 89 ALA A CA 1
ATOM 683 C C . ALA A 1 89 ? -3.165 2.542 7.036 1.00 86.56 89 ALA A C 1
ATOM 685 O O . ALA A 1 89 ? -2.238 2.467 7.849 1.00 86.56 89 ALA A O 1
ATOM 686 N N . HIS A 1 90 ? -4.171 1.677 6.994 1.00 80.94 90 HIS A N 1
ATOM 687 C CA . HIS A 1 90 ? -4.220 0.465 7.800 1.00 80.94 90 HIS A CA 1
ATOM 688 C C . HIS A 1 90 ? -3.673 -0.728 7.026 1.00 80.94 90 HIS A C 1
ATOM 690 O O . HIS A 1 90 ? -3.104 -1.636 7.623 1.00 80.94 90 HIS A O 1
ATOM 696 N N . LEU A 1 91 ? -3.829 -0.690 5.702 1.00 84.12 91 LEU A N 1
ATOM 697 C CA . LEU A 1 91 ? -3.431 -1.740 4.780 1.00 84.12 91 LEU A CA 1
ATOM 698 C C . LEU A 1 91 ? -2.540 -1.166 3.684 1.00 84.12 91 LEU A C 1
ATOM 700 O O . LEU A 1 91 ? -2.691 -0.007 3.290 1.00 84.12 91 LEU A O 1
ATOM 704 N N . ILE A 1 92 ? -1.636 -1.998 3.178 1.00 86.31 92 ILE A N 1
ATOM 705 C CA . ILE A 1 92 ? -0.883 -1.728 1.956 1.00 86.31 92 ILE A CA 1
ATOM 706 C C . ILE A 1 92 ? -1.213 -2.847 0.974 1.00 86.31 92 ILE A C 1
ATOM 708 O O . ILE A 1 92 ? -1.015 -4.020 1.283 1.00 86.31 92 ILE A O 1
ATOM 712 N N . CYS A 1 93 ? -1.726 -2.478 -0.193 1.00 86.50 93 CYS A N 1
ATOM 713 C CA . CYS A 1 93 ? -1.944 -3.385 -1.309 1.00 86.50 93 CYS A CA 1
ATOM 714 C C . CYS A 1 93 ? -0.800 -3.194 -2.307 1.00 86.50 93 CYS A C 1
ATOM 716 O O . CYS A 1 93 ? -0.584 -2.079 -2.777 1.00 86.50 93 CYS A O 1
ATOM 718 N N . CYS A 1 94 ? -0.055 -4.259 -2.603 1.00 85.75 94 CYS A N 1
ATOM 719 C CA . CYS A 1 94 ? 1.068 -4.213 -3.537 1.00 85.75 94 CYS A CA 1
ATOM 720 C C . CYS A 1 94 ? 1.007 -5.388 -4.524 1.00 85.75 94 CYS A C 1
ATOM 722 O O . CYS A 1 94 ? 1.707 -6.388 -4.340 1.00 85.75 94 CYS A O 1
ATOM 724 N N . PRO A 1 95 ? 0.127 -5.329 -5.541 1.00 82.75 95 PRO A N 1
ATOM 725 C CA . PRO A 1 95 ? 0.088 -6.336 -6.591 1.00 82.75 95 PRO A CA 1
ATOM 726 C C . PRO A 1 95 ? 1.380 -6.320 -7.412 1.00 82.75 95 PRO A C 1
ATOM 728 O O . PRO A 1 95 ? 1.911 -5.262 -7.750 1.00 82.75 95 PRO A O 1
ATOM 731 N N . GLY A 1 96 ? 1.872 -7.500 -7.776 1.00 72.56 96 GLY A N 1
ATOM 732 C CA . GLY A 1 96 ? 3.017 -7.620 -8.667 1.00 72.56 96 GLY A CA 1
ATOM 733 C C . GLY A 1 96 ? 3.594 -9.033 -8.721 1.00 72.56 96 GLY A C 1
ATOM 734 O O . GLY A 1 96 ? 3.549 -9.741 -7.714 1.00 72.56 96 GLY A O 1
ATOM 735 N N . PRO A 1 97 ? 4.140 -9.458 -9.873 1.00 64.06 97 PRO A N 1
ATOM 736 C CA . PRO A 1 97 ? 4.952 -10.661 -9.946 1.00 64.06 97 PRO A CA 1
ATOM 737 C C . PRO A 1 97 ? 6.325 -10.386 -9.318 1.00 64.06 97 PRO A C 1
ATOM 739 O O . PRO A 1 97 ? 7.052 -9.498 -9.760 1.00 64.06 97 PRO A O 1
ATOM 742 N N . TRP A 1 98 ? 6.686 -11.160 -8.298 1.00 61.19 98 TRP A N 1
ATOM 743 C CA . TRP A 1 98 ? 7.978 -11.055 -7.623 1.00 61.19 98 TRP A CA 1
ATOM 744 C C . TRP A 1 98 ? 8.947 -12.097 -8.169 1.00 61.19 98 TRP A C 1
ATOM 746 O O . TRP A 1 98 ? 8.645 -13.290 -8.188 1.00 61.19 98 TRP A O 1
ATOM 756 N N . TYR A 1 99 ? 10.137 -11.665 -8.583 1.00 51.78 99 TYR A N 1
ATOM 757 C CA . TYR A 1 99 ? 11.212 -12.594 -8.917 1.00 51.78 99 TYR A CA 1
ATOM 758 C C . TYR A 1 99 ? 11.893 -13.059 -7.623 1.00 51.78 99 TYR A C 1
ATOM 760 O O . TYR A 1 99 ? 12.554 -12.282 -6.934 1.00 51.78 99 TYR A O 1
ATOM 768 N N . ILE A 1 100 ? 11.718 -14.335 -7.289 1.00 45.44 100 ILE A N 1
ATOM 769 C CA . ILE A 1 100 ? 12.396 -15.026 -6.186 1.00 45.44 100 ILE A CA 1
ATOM 770 C C . ILE A 1 100 ? 13.917 -15.057 -6.418 1.00 45.44 100 ILE A C 1
ATOM 772 O O . ILE A 1 100 ? 14.427 -15.895 -7.154 1.00 45.44 100 ILE A O 1
ATOM 776 N N . TRP A 1 101 ? 14.657 -14.139 -5.791 1.00 43.28 101 TRP A N 1
ATOM 777 C CA . TRP A 1 101 ? 16.132 -14.156 -5.778 1.00 43.28 101 TRP A CA 1
ATOM 778 C C . TRP A 1 101 ? 16.736 -14.427 -4.395 1.00 43.28 101 TRP A C 1
ATOM 780 O O . TRP A 1 101 ? 17.946 -14.619 -4.287 1.00 43.28 101 TRP A O 1
ATOM 790 N N . HIS A 1 102 ? 15.915 -14.483 -3.344 1.00 39.06 102 HIS A N 1
ATOM 791 C CA . HIS A 1 102 ? 16.367 -14.785 -1.991 1.00 39.06 102 HIS A CA 1
ATOM 792 C C . HIS A 1 102 ? 15.427 -15.778 -1.303 1.00 39.06 102 HIS A C 1
ATOM 794 O O . HIS A 1 102 ? 14.263 -15.467 -1.067 1.00 39.06 102 HIS A O 1
ATOM 800 N N . ASP A 1 103 ? 15.978 -16.924 -0.895 1.00 39.72 103 ASP A N 1
ATOM 801 C CA . ASP A 1 103 ? 15.331 -18.011 -0.133 1.00 39.72 103 ASP A CA 1
ATOM 802 C C . ASP A 1 103 ? 14.781 -17.597 1.252 1.00 39.72 103 ASP A C 1
ATOM 804 O O . ASP A 1 103 ? 14.346 -18.440 2.029 1.00 39.72 103 ASP A O 1
ATOM 808 N N . ASN A 1 104 ? 14.811 -16.307 1.600 1.00 38.69 104 ASN A N 1
ATOM 809 C CA . ASN A 1 104 ? 14.418 -15.821 2.922 1.00 38.69 104 ASN A CA 1
ATOM 810 C C . ASN A 1 104 ? 13.016 -15.219 2.979 1.00 38.69 104 ASN A C 1
ATOM 812 O O . ASN A 1 104 ? 12.550 -14.920 4.077 1.00 38.69 104 ASN A O 1
ATOM 816 N N . TRP A 1 105 ? 12.343 -15.035 1.845 1.00 44.03 105 TRP A N 1
ATOM 817 C CA . TRP A 1 105 ? 11.063 -14.339 1.777 1.00 44.03 105 TRP A CA 1
ATOM 818 C C . TRP A 1 105 ? 10.020 -15.211 1.074 1.00 44.03 105 TRP A C 1
ATOM 820 O O . TRP A 1 105 ? 9.949 -15.256 -0.151 1.00 44.03 105 TRP A O 1
ATOM 830 N N . SER A 1 106 ? 9.221 -15.929 1.861 1.00 39.47 106 SER A N 1
ATOM 831 C CA . SER A 1 106 ? 8.095 -16.728 1.375 1.00 39.47 106 SER A CA 1
ATOM 832 C C . SER A 1 106 ? 7.048 -15.812 0.734 1.00 39.47 106 SER A C 1
ATOM 834 O O . SER A 1 106 ? 6.255 -15.207 1.453 1.00 39.47 106 SER A O 1
ATOM 836 N N . PHE A 1 107 ? 7.025 -15.681 -0.595 1.00 44.56 107 PHE A N 1
ATOM 837 C CA . PHE A 1 107 ? 5.989 -14.901 -1.275 1.00 44.56 107 PHE A CA 1
ATOM 838 C C . PHE A 1 107 ? 5.346 -15.671 -2.420 1.00 44.56 107 PHE A C 1
ATOM 840 O O . PHE A 1 107 ? 5.944 -15.939 -3.460 1.00 44.56 107 PHE A O 1
ATOM 847 N N . ALA A 1 108 ? 4.085 -15.989 -2.168 1.00 39.56 108 ALA A N 1
ATOM 848 C CA . ALA A 1 108 ? 3.091 -16.395 -3.129 1.00 39.56 108 ALA A CA 1
ATOM 849 C C . ALA A 1 108 ? 2.495 -15.200 -3.868 1.00 39.56 108 ALA A C 1
ATOM 851 O O . ALA A 1 108 ? 2.552 -14.058 -3.399 1.00 39.56 108 ALA A O 1
ATOM 852 N N . LEU A 1 109 ? 1.811 -15.498 -4.968 1.00 42.88 109 LEU A N 1
ATOM 853 C CA . LEU A 1 109 ? 0.757 -14.632 -5.477 1.00 42.88 109 LEU A CA 1
ATOM 854 C C . LEU A 1 109 ? -0.281 -14.426 -4.347 1.00 42.88 109 LEU A C 1
ATOM 856 O O . LEU A 1 109 ? -0.758 -15.372 -3.740 1.00 42.88 109 LEU A O 1
ATOM 860 N N . GLY A 1 110 ? -0.575 -13.179 -3.975 1.00 51.34 110 GLY A N 1
ATOM 861 C CA . GLY A 1 110 ? -1.601 -12.868 -2.967 1.00 51.34 110 GLY A CA 1
ATOM 862 C C . GLY A 1 110 ? -1.273 -13.308 -1.531 1.00 51.34 110 GLY A C 1
ATOM 863 O O . GLY A 1 110 ? -1.788 -14.309 -1.042 1.00 51.34 110 GLY A O 1
ATOM 864 N N . VAL A 1 111 ? -0.483 -12.502 -0.815 1.00 55.66 111 VAL A N 1
ATOM 865 C CA . VAL A 1 111 ? -0.279 -12.636 0.637 1.00 55.66 111 VAL A CA 1
ATOM 866 C C . VAL A 1 111 ? -1.054 -11.544 1.370 1.00 55.66 111 VAL A C 1
ATOM 868 O O . VAL A 1 111 ? -0.867 -10.358 1.099 1.00 55.66 111 VAL A O 1
ATOM 871 N N . ILE A 1 112 ? -1.883 -11.934 2.341 1.00 57.66 112 ILE A N 1
ATOM 872 C CA . ILE A 1 112 ? -2.490 -11.004 3.304 1.00 57.66 112 ILE A CA 1
ATOM 873 C C . ILE A 1 112 ? -1.755 -11.183 4.633 1.00 57.66 112 ILE A C 1
ATOM 875 O O . ILE A 1 112 ? -1.743 -12.280 5.188 1.00 57.66 112 ILE A O 1
ATOM 879 N N . SER A 1 113 ? -1.124 -10.121 5.138 1.00 56.53 113 SER A N 1
ATOM 880 C CA . SER A 1 113 ? -0.384 -10.137 6.407 1.00 56.53 113 SER A CA 1
ATOM 881 C C . SER A 1 113 ? -1.145 -9.392 7.501 1.00 56.53 113 SER A C 1
ATOM 883 O O . SER A 1 113 ? -1.668 -8.302 7.267 1.00 56.53 113 SER A O 1
ATOM 885 N N . LYS A 1 114 ? -1.207 -9.980 8.703 1.00 51.91 114 LYS A N 1
ATOM 886 C CA . LYS A 1 114 ? -2.008 -9.468 9.835 1.00 51.91 114 LYS A CA 1
ATOM 887 C C . LYS A 1 114 ? -1.331 -8.351 10.608 1.00 51.91 114 LYS A C 1
ATOM 889 O O . LYS A 1 114 ? -1.973 -7.673 11.406 1.00 51.91 114 LYS A O 1
ATOM 894 N N . SER A 1 115 ? -0.015 -8.226 10.473 1.00 52.81 115 SER A N 1
ATOM 895 C CA . SER A 1 115 ? 0.782 -7.606 11.522 1.00 52.81 115 SER A CA 1
ATOM 896 C C . SER A 1 115 ? 2.049 -6.952 10.994 1.00 52.81 115 SER A C 1
ATOM 898 O O . SER A 1 115 ? 2.675 -7.444 10.056 1.00 52.81 115 SER A O 1
ATOM 900 N N . LYS A 1 116 ? 2.503 -5.898 11.688 1.00 53.81 116 LYS A N 1
ATOM 901 C CA . LYS A 1 116 ? 3.851 -5.324 11.515 1.00 53.81 116 LYS A CA 1
ATOM 902 C C . LYS A 1 116 ? 4.966 -6.373 11.676 1.00 53.81 116 LYS A C 1
ATOM 904 O O . LYS A 1 116 ? 6.093 -6.110 11.274 1.00 53.81 116 LYS A O 1
ATOM 909 N N . PHE A 1 117 ? 4.661 -7.536 12.260 1.00 57.78 117 PHE A N 1
ATOM 910 C CA . PHE A 1 117 ? 5.584 -8.659 12.431 1.00 57.78 117 PHE A CA 1
ATOM 911 C C . PHE A 1 117 ? 5.668 -9.610 11.225 1.00 57.78 117 PHE A C 1
ATOM 913 O O . PHE A 1 117 ? 6.444 -10.557 11.274 1.00 57.78 117 PHE A O 1
ATOM 920 N N . GLY A 1 118 ? 4.913 -9.366 10.146 1.00 64.69 118 GLY A N 1
ATOM 921 C CA . GLY A 1 118 ? 5.033 -10.144 8.907 1.00 64.69 118 GLY A CA 1
ATOM 922 C C . GLY A 1 118 ? 4.361 -11.520 8.943 1.00 64.69 118 GLY A C 1
ATOM 923 O O . GLY A 1 118 ? 4.702 -12.381 8.140 1.00 64.69 118 GLY A O 1
ATOM 924 N N . GLU A 1 119 ? 3.420 -11.742 9.862 1.00 70.69 119 GLU A N 1
ATOM 925 C CA . GLU A 1 119 ? 2.661 -12.993 9.931 1.00 70.69 119 GLU A CA 1
ATOM 926 C C . GLU A 1 119 ? 1.695 -13.118 8.743 1.00 70.69 119 GLU A C 1
ATOM 928 O O . GLU A 1 119 ? 0.815 -12.273 8.552 1.00 70.69 119 GLU A O 1
ATOM 933 N N . VAL A 1 120 ? 1.850 -14.191 7.966 1.00 73.88 120 VAL A N 1
ATOM 934 C CA . VAL A 1 120 ? 0.983 -14.531 6.832 1.00 73.88 120 VAL A CA 1
ATOM 935 C C . VAL A 1 120 ? -0.348 -15.084 7.347 1.00 73.88 120 VAL A C 1
ATOM 937 O O . VAL A 1 120 ? -0.368 -16.091 8.048 1.00 73.88 120 VAL A O 1
ATOM 940 N N . ILE A 1 121 ? -1.461 -14.444 6.976 1.00 75.19 121 ILE A N 1
ATOM 941 C CA . ILE A 1 121 ? -2.824 -14.919 7.278 1.00 75.19 121 ILE A CA 1
ATOM 942 C C . ILE A 1 121 ? -3.251 -15.983 6.272 1.00 75.19 121 ILE A C 1
ATOM 944 O O . ILE A 1 121 ? -3.794 -17.018 6.645 1.00 75.19 121 ILE A O 1
ATOM 948 N N . VAL A 1 122 ? -3.053 -15.691 4.985 1.00 76.88 122 VAL A N 1
ATOM 949 C CA . VAL A 1 122 ? -3.473 -16.538 3.867 1.00 76.88 122 VAL A CA 1
ATOM 950 C C . VAL A 1 122 ? -2.587 -16.264 2.649 1.00 76.88 122 VAL A C 1
ATOM 952 O O . VAL A 1 122 ? -2.061 -15.157 2.498 1.00 76.88 122 VAL A O 1
ATOM 955 N N . THR A 1 123 ? -2.402 -17.285 1.814 1.00 79.62 123 THR A N 1
ATOM 956 C CA . THR A 1 123 ? -1.475 -17.314 0.676 1.00 79.62 123 THR A CA 1
ATOM 957 C C . THR A 1 123 ? -2.016 -18.241 -0.416 1.00 79.62 123 THR A C 1
ATOM 959 O O . THR A 1 123 ? -2.596 -19.273 -0.076 1.00 79.62 123 THR A O 1
ATOM 962 N N . THR A 1 124 ? -1.858 -17.898 -1.704 1.00 73.75 124 THR A N 1
ATOM 963 C CA . THR A 1 124 ? -2.187 -18.829 -2.812 1.00 73.75 124 THR A CA 1
ATOM 964 C C . THR A 1 124 ? -1.028 -19.777 -3.141 1.00 73.75 124 THR A C 1
ATOM 966 O O . THR A 1 124 ? -1.139 -20.609 -4.038 1.00 73.75 124 THR A O 1
ATOM 969 N N . GLU A 1 125 ? 0.101 -19.642 -2.438 1.00 73.94 125 GLU A N 1
ATOM 970 C CA . GLU A 1 125 ? 1.361 -20.321 -2.751 1.00 73.94 125 GLU A CA 1
ATOM 971 C C . GLU A 1 125 ? 1.753 -20.154 -4.230 1.00 73.94 125 GLU A C 1
ATOM 973 O O . GLU A 1 125 ? 2.087 -19.053 -4.678 1.00 73.94 125 GLU A O 1
ATOM 978 N N . HIS A 1 126 ? 1.719 -21.246 -4.990 1.00 74.00 126 HIS A N 1
ATOM 979 C CA . HIS A 1 126 ? 2.066 -21.285 -6.408 1.00 74.00 126 HIS A CA 1
ATOM 980 C C . HIS A 1 126 ? 0.868 -21.625 -7.305 1.00 74.00 126 HIS A C 1
ATOM 982 O O . HIS A 1 126 ? 1.053 -21.825 -8.505 1.00 74.00 126 HIS A O 1
ATOM 988 N N . GLU A 1 127 ? -0.344 -21.692 -6.750 1.00 73.38 127 GLU A N 1
ATOM 989 C CA . GLU A 1 127 ? -1.557 -22.024 -7.496 1.00 73.38 127 GLU A CA 1
ATOM 990 C C . GLU A 1 127 ? -2.359 -20.769 -7.863 1.00 73.38 127 GLU A C 1
ATOM 992 O O . GLU A 1 127 ? -2.394 -19.775 -7.130 1.00 73.38 127 GLU A O 1
ATOM 997 N N . GLU A 1 128 ? -3.021 -20.819 -9.023 1.00 77.06 128 GLU A N 1
ATOM 998 C CA . GLU A 1 128 ? -4.004 -19.813 -9.418 1.00 77.06 128 GLU A CA 1
ATOM 999 C C . GLU A 1 128 ? -5.275 -20.020 -8.590 1.00 77.06 128 GLU A C 1
ATOM 1001 O O . GLU A 1 128 ? -6.066 -20.930 -8.840 1.00 77.06 128 GLU A O 1
ATOM 1006 N N . ALA A 1 129 ? -5.454 -19.184 -7.571 1.00 74.94 129 ALA A N 1
ATOM 1007 C CA . ALA A 1 129 ? -6.578 -19.274 -6.656 1.00 74.94 129 ALA A CA 1
ATOM 1008 C C . ALA A 1 129 ? -6.996 -17.894 -6.139 1.00 74.94 129 ALA A C 1
ATOM 1010 O O . ALA A 1 129 ? -6.223 -16.935 -6.136 1.00 74.94 129 ALA A O 1
ATOM 1011 N N . ILE A 1 130 ? -8.232 -17.814 -5.650 1.00 78.25 130 ILE A N 1
ATOM 1012 C CA . ILE A 1 130 ? -8.709 -16.673 -4.871 1.00 78.25 130 ILE A CA 1
ATOM 1013 C C . ILE A 1 130 ? -8.520 -17.015 -3.397 1.00 78.25 130 ILE A C 1
ATOM 1015 O O . ILE A 1 130 ? -9.061 -18.007 -2.911 1.00 78.25 130 ILE A O 1
ATOM 1019 N N . VAL A 1 131 ? -7.781 -16.172 -2.681 1.00 78.44 131 VAL A N 1
ATOM 1020 C CA . VAL A 1 131 ? -7.637 -16.265 -1.226 1.00 78.44 131 VAL A CA 1
ATOM 1021 C C . VAL A 1 131 ? -8.465 -15.207 -0.531 1.00 78.44 131 VAL A C 1
ATOM 1023 O O . VAL A 1 131 ? -8.609 -14.082 -1.006 1.00 78.44 131 VAL A O 1
ATOM 1026 N N . ILE A 1 132 ? -9.001 -15.582 0.625 1.00 80.12 132 ILE A N 1
ATOM 1027 C CA . ILE A 1 132 ? -9.834 -14.718 1.449 1.00 80.12 132 ILE A CA 1
ATOM 1028 C C . ILE A 1 132 ? -9.231 -14.723 2.845 1.00 80.12 132 ILE A C 1
ATOM 1030 O O . ILE A 1 132 ? -9.065 -15.779 3.453 1.00 80.12 132 ILE A O 1
ATOM 1034 N N . GLY A 1 133 ? -8.862 -13.540 3.325 1.00 77.75 133 GLY A N 1
ATOM 1035 C CA . GLY A 1 133 ? -8.285 -13.341 4.647 1.00 77.75 133 GLY A CA 1
ATOM 1036 C C . GLY A 1 133 ? -9.131 -12.371 5.451 1.00 77.75 133 GLY A C 1
ATOM 1037 O O . GLY A 1 133 ? -9.538 -11.327 4.944 1.00 77.75 133 GLY A O 1
ATOM 1038 N N . GLU A 1 134 ? -9.376 -12.707 6.712 1.00 78.19 134 GLU A N 1
ATOM 1039 C CA . GLU A 1 134 ? -10.039 -11.804 7.646 1.00 78.19 134 GLU A CA 1
ATOM 1040 C C . GLU A 1 134 ? -9.025 -10.884 8.317 1.00 78.19 134 GLU A C 1
ATOM 1042 O O . GLU A 1 134 ? -8.001 -11.322 8.852 1.00 78.19 134 GLU A O 1
ATOM 1047 N N . ILE A 1 135 ? -9.339 -9.594 8.314 1.00 77.31 135 ILE A N 1
ATOM 1048 C CA . ILE A 1 135 ? -8.508 -8.558 8.913 1.00 77.31 135 ILE A CA 1
ATOM 1049 C C . ILE A 1 135 ? -9.195 -8.092 10.192 1.00 77.31 135 ILE A C 1
ATOM 1051 O O . ILE A 1 135 ? -10.242 -7.451 10.155 1.00 77.31 135 ILE A O 1
ATOM 1055 N N . ASP A 1 136 ? -8.588 -8.408 11.334 1.00 79.00 136 ASP A N 1
ATOM 1056 C CA . ASP A 1 136 ? -9.052 -7.939 12.638 1.00 79.00 136 ASP A CA 1
ATOM 1057 C C . ASP A 1 136 ? -8.329 -6.641 13.021 1.00 79.00 136 ASP A C 1
ATOM 1059 O O . ASP A 1 136 ? -7.178 -6.640 13.474 1.00 79.00 136 ASP A O 1
ATOM 1063 N N . TYR A 1 137 ? -9.032 -5.524 12.848 1.00 77.50 137 TYR A N 1
ATOM 1064 C CA . TYR A 1 137 ? -8.552 -4.186 13.186 1.00 77.50 137 TYR A CA 1
ATOM 1065 C C . TYR A 1 137 ? -8.218 -4.013 14.668 1.00 77.50 137 TYR A C 1
ATOM 1067 O O . TYR A 1 137 ? -7.285 -3.276 15.000 1.00 77.50 137 TYR A O 1
ATOM 1075 N N . SER A 1 138 ? -8.909 -4.729 15.555 1.00 78.00 138 SER A N 1
ATOM 1076 C CA . SER A 1 138 ? -8.679 -4.643 16.999 1.00 78.00 138 SER A CA 1
ATOM 1077 C C . SER A 1 138 ? -7.279 -5.135 17.347 1.00 78.00 138 SER A C 1
ATOM 1079 O O . SER A 1 138 ? -6.591 -4.537 18.171 1.00 78.00 138 SER A O 1
ATOM 1081 N N . LEU A 1 139 ? -6.812 -6.193 16.678 1.00 72.12 139 LEU A N 1
ATOM 1082 C CA . LEU A 1 139 ? -5.452 -6.704 16.842 1.00 72.12 139 LEU A CA 1
ATOM 1083 C C . LEU A 1 139 ? -4.404 -5.728 16.302 1.00 72.12 139 LEU A C 1
ATOM 1085 O O . LEU A 1 139 ? -3.382 -5.514 16.959 1.00 72.12 139 LEU A O 1
ATOM 1089 N N . ILE A 1 140 ? -4.664 -5.091 15.158 1.00 71.69 140 ILE A N 1
ATOM 1090 C CA . ILE A 1 140 ? -3.762 -4.083 14.582 1.00 71.69 140 ILE A CA 1
ATOM 1091 C C . ILE A 1 140 ? -3.599 -2.907 15.553 1.00 71.69 140 ILE A C 1
ATOM 1093 O O . ILE A 1 140 ? -2.473 -2.498 15.851 1.00 71.69 140 ILE A O 1
ATOM 1097 N N . GLU A 1 141 ? -4.697 -2.382 16.097 1.00 70.81 141 GLU A N 1
ATOM 1098 C CA . GLU A 1 141 ? -4.647 -1.291 17.070 1.00 70.81 141 GLU A CA 1
ATOM 1099 C C . GLU A 1 141 ? -3.974 -1.714 18.381 1.00 70.81 141 GLU A C 1
ATOM 1101 O O . GLU A 1 141 ? -3.050 -1.047 18.862 1.00 70.81 141 GLU A O 1
ATOM 1106 N N . LEU A 1 142 ? -4.385 -2.846 18.950 1.00 64.75 142 LEU A N 1
ATOM 1107 C CA . LEU A 1 142 ? -3.965 -3.266 20.283 1.00 64.75 142 LEU A CA 1
ATOM 1108 C C . LEU A 1 142 ? -2.498 -3.719 20.305 1.00 64.75 142 LEU A C 1
ATOM 1110 O O . LEU A 1 142 ? -1.726 -3.279 21.161 1.00 64.75 142 LEU A O 1
ATOM 1114 N N . GLN A 1 143 ? -2.069 -4.526 19.331 1.00 61.03 143 GLN A N 1
ATOM 1115 C CA . GLN A 1 143 ? -0.686 -5.003 19.252 1.00 61.03 143 GLN A CA 1
ATOM 1116 C C . GLN A 1 143 ? 0.276 -3.918 18.749 1.00 61.03 143 GLN A C 1
ATOM 1118 O O . GLN A 1 143 ? 1.352 -3.741 19.324 1.00 61.03 143 GLN A O 1
ATOM 1123 N N . SER A 1 144 ? -0.098 -3.162 17.709 1.00 61.06 144 SER A N 1
ATOM 1124 C CA . SER A 1 144 ? 0.848 -2.277 17.007 1.00 61.06 144 SER A CA 1
ATOM 1125 C C . SER A 1 144 ? 0.809 -0.814 17.449 1.00 61.06 144 SER A C 1
ATOM 1127 O O . SER A 1 144 ? 1.794 -0.102 17.242 1.00 61.06 144 SER A O 1
ATOM 1129 N N . ARG A 1 145 ? -0.301 -0.322 18.020 1.00 65.62 145 ARG A N 1
ATOM 1130 C CA . ARG A 1 145 ? -0.429 1.090 18.441 1.00 65.62 145 ARG A CA 1
ATOM 1131 C C . ARG A 1 145 ? -0.424 1.265 19.957 1.00 65.62 145 ARG A C 1
ATOM 1133 O O . ARG A 1 145 ? 0.097 2.277 20.426 1.00 65.62 145 ARG A O 1
ATOM 1140 N N . SER A 1 146 ? -0.946 0.294 20.705 1.00 69.38 146 SER A N 1
ATOM 1141 C CA . SER A 1 146 ? -1.009 0.352 22.172 1.00 69.38 146 SER A CA 1
ATOM 1142 C C . SER A 1 146 ? 0.171 -0.352 22.845 1.00 69.38 146 SER A C 1
ATOM 1144 O O . SER A 1 146 ? 0.886 0.285 23.619 1.00 69.38 146 SER A O 1
ATOM 1146 N N . ASN A 1 147 ? 0.430 -1.624 22.518 1.00 74.69 147 ASN A N 1
ATOM 1147 C CA . ASN A 1 147 ? 1.468 -2.418 23.192 1.00 74.69 147 ASN A CA 1
ATOM 1148 C C . ASN A 1 147 ? 2.897 -2.056 22.758 1.00 74.69 147 ASN A C 1
ATOM 1150 O O . ASN A 1 147 ? 3.803 -2.001 23.591 1.00 74.69 147 ASN A O 1
ATOM 1154 N N . LEU A 1 148 ? 3.110 -1.769 21.469 1.00 75.31 148 LEU A N 1
ATOM 1155 C CA . LEU A 1 148 ? 4.412 -1.363 20.938 1.00 75.31 148 LEU A CA 1
ATOM 1156 C C . LEU A 1 148 ? 4.289 -0.081 20.094 1.00 75.31 148 LEU A C 1
ATOM 1158 O O . LEU A 1 148 ? 4.326 -0.147 18.866 1.00 75.31 148 LEU A O 1
ATOM 1162 N N . PRO A 1 149 ? 4.156 1.107 20.720 1.00 76.94 149 PRO A N 1
ATOM 1163 C CA . PRO A 1 149 ? 3.891 2.361 20.016 1.00 76.94 149 PRO A CA 1
ATOM 1164 C C . PRO A 1 149 ? 5.154 2.912 19.328 1.00 76.94 149 PRO A C 1
ATOM 1166 O O . PRO A 1 149 ? 5.677 3.958 19.715 1.00 76.94 149 PRO A O 1
ATOM 1169 N N . LEU A 1 150 ? 5.659 2.212 18.307 1.00 78.62 150 LEU A N 1
ATOM 1170 C CA . LEU A 1 150 ? 6.886 2.574 17.586 1.00 78.62 150 LEU A CA 1
ATOM 1171 C C . LEU A 1 150 ? 6.820 3.992 17.008 1.00 78.62 150 LEU A C 1
ATOM 1173 O O . LEU A 1 150 ? 7.797 4.729 17.099 1.00 78.62 150 LEU A O 1
ATOM 1177 N N . GLU A 1 151 ? 5.652 4.414 16.517 1.00 75.94 151 GLU A N 1
ATOM 1178 C CA . GLU A 1 151 ? 5.470 5.769 15.978 1.00 75.94 151 GLU A CA 1
ATOM 1179 C C . GLU A 1 151 ? 5.682 6.853 17.040 1.00 75.94 151 GLU A C 1
ATOM 1181 O O . GLU A 1 151 ? 6.284 7.884 16.757 1.00 75.94 151 GLU A O 1
ATOM 1186 N N . LYS A 1 152 ? 5.262 6.606 18.291 1.00 80.81 152 LYS A N 1
ATOM 1187 C CA . LYS A 1 152 ? 5.466 7.552 19.405 1.00 80.81 152 LYS A CA 1
ATOM 1188 C C . LYS A 1 152 ? 6.920 7.593 19.879 1.00 80.81 152 LYS A C 1
ATOM 1190 O O . LYS A 1 152 ? 7.313 8.539 20.551 1.00 80.81 152 LYS A O 1
ATOM 1195 N N . ARG A 1 153 ? 7.701 6.552 19.577 1.00 83.06 153 ARG A N 1
ATOM 1196 C CA . ARG A 1 153 ? 9.122 6.431 19.943 1.00 83.06 153 ARG A CA 1
ATOM 1197 C C . ARG A 1 153 ? 10.064 6.861 18.817 1.00 83.06 153 ARG A C 1
ATOM 1199 O O . ARG A 1 153 ? 11.279 6.840 19.007 1.00 83.06 153 ARG A O 1
ATOM 1206 N N . ARG A 1 154 ? 9.524 7.238 17.655 1.00 84.69 154 ARG A N 1
ATOM 1207 C CA . ARG A 1 154 ? 10.302 7.755 16.533 1.00 84.69 154 ARG A CA 1
ATOM 1208 C C . ARG A 1 154 ? 11.021 9.035 16.966 1.00 84.69 154 ARG A C 1
ATOM 1210 O O . ARG A 1 154 ? 10.418 9.918 17.572 1.00 84.69 154 ARG A O 1
ATOM 1217 N N . ARG A 1 155 ? 12.309 9.148 16.640 1.00 90.62 155 ARG A N 1
ATOM 1218 C CA . ARG A 1 155 ? 13.108 10.352 16.914 1.00 90.62 155 ARG A CA 1
ATOM 1219 C C . ARG A 1 155 ? 12.808 11.423 15.872 1.00 90.62 155 ARG A C 1
ATOM 1221 O O . ARG A 1 155 ? 13.623 11.687 14.996 1.00 90.62 155 ARG A O 1
ATOM 1228 N N . GLY A 1 156 ? 11.610 12.003 15.961 1.00 86.75 156 GLY A N 1
ATOM 1229 C CA . GLY A 1 156 ? 11.144 13.077 15.078 1.00 86.75 156 GLY A CA 1
ATOM 1230 C C . GLY A 1 156 ? 12.017 14.336 15.123 1.00 86.75 156 GLY A C 1
ATOM 1231 O O . GLY A 1 156 ? 11.966 15.147 14.207 1.00 86.75 156 GLY A O 1
ATOM 1232 N N . ASP A 1 157 ? 12.831 14.479 16.169 1.00 89.50 157 ASP A N 1
ATOM 1233 C CA . ASP A 1 157 ? 13.877 15.492 16.306 1.00 89.50 157 ASP A CA 1
ATOM 1234 C C . ASP A 1 157 ? 15.116 15.219 15.433 1.00 89.50 157 ASP A C 1
ATOM 1236 O O . ASP A 1 157 ? 15.875 16.141 15.153 1.00 89.50 157 ASP A O 1
ATOM 1240 N N . LEU A 1 158 ? 15.321 13.972 14.995 1.00 90.50 158 LEU A N 1
ATOM 1241 C CA . LEU A 1 158 ? 16.447 13.556 14.153 1.00 90.50 158 LEU A CA 1
ATOM 1242 C C . LEU A 1 158 ? 16.028 13.232 12.716 1.00 90.50 158 LEU A C 1
ATOM 1244 O O . LEU A 1 158 ? 16.775 13.515 11.785 1.00 90.50 158 LEU A O 1
ATOM 1248 N N . TYR A 1 159 ? 14.865 12.607 12.526 1.00 88.38 159 TYR A N 1
ATOM 1249 C CA . TYR A 1 159 ? 14.382 12.201 11.209 1.00 88.38 159 TYR A CA 1
ATOM 1250 C C . TYR A 1 159 ? 12.858 12.217 11.131 1.00 88.38 159 TYR A C 1
ATOM 1252 O O . TYR A 1 159 ? 12.156 11.837 12.070 1.00 88.38 159 TYR A O 1
ATOM 1260 N N . GLN A 1 160 ? 12.340 12.594 9.965 1.00 83.50 160 GLN A N 1
ATOM 1261 C CA . GLN A 1 160 ? 10.912 12.573 9.670 1.00 83.50 160 GLN A CA 1
ATOM 1262 C C . GLN A 1 160 ? 10.679 12.057 8.248 1.00 83.50 160 GLN A C 1
ATOM 1264 O O . GLN A 1 160 ? 11.434 12.419 7.346 1.00 83.50 160 GLN A O 1
ATOM 1269 N N . PRO A 1 161 ? 9.654 11.217 8.025 1.00 81.25 161 PRO A N 1
ATOM 1270 C CA . PRO A 1 161 ? 9.205 10.913 6.675 1.00 81.25 161 PRO A CA 1
ATOM 1271 C C . PRO A 1 161 ? 8.529 12.161 6.094 1.00 81.25 161 PRO A C 1
ATOM 1273 O O . PRO A 1 161 ? 7.532 12.636 6.638 1.00 81.25 161 PRO A O 1
ATOM 1276 N N . VAL A 1 162 ? 9.081 12.702 5.009 1.00 84.75 162 VAL A N 1
ATOM 1277 C CA . VAL A 1 162 ? 8.567 13.909 4.351 1.00 84.75 162 VAL A CA 1
ATOM 1278 C C . VAL A 1 162 ? 8.054 13.548 2.964 1.00 84.75 162 VAL A C 1
ATOM 1280 O O . VAL A 1 162 ? 8.788 13.007 2.142 1.00 84.75 162 VAL A O 1
ATOM 1283 N N . ASP A 1 163 ? 6.793 13.884 2.708 1.00 83.56 163 ASP A N 1
ATOM 1284 C CA . ASP A 1 163 ? 6.223 13.896 1.363 1.00 83.56 163 ASP A CA 1
ATOM 1285 C C . ASP A 1 163 ? 6.532 15.252 0.714 1.00 83.56 163 ASP A C 1
ATOM 1287 O O . ASP A 1 163 ? 5.931 16.275 1.055 1.00 83.56 163 ASP A O 1
ATOM 1291 N N . VAL A 1 164 ? 7.521 15.263 -0.181 1.00 81.12 164 VAL A N 1
ATOM 1292 C CA . VAL A 1 164 ? 8.094 16.491 -0.750 1.00 81.12 164 VAL A CA 1
ATOM 1293 C C . VAL A 1 164 ? 7.084 17.257 -1.607 1.00 81.12 164 VAL A C 1
ATOM 1295 O O . VAL A 1 164 ? 7.054 18.485 -1.561 1.00 81.12 164 VAL A O 1
ATOM 1298 N N . GLN A 1 165 ? 6.215 16.569 -2.349 1.00 68.06 165 GLN A N 1
ATOM 1299 C CA . GLN A 1 165 ? 5.251 17.228 -3.237 1.00 68.06 165 GLN A CA 1
ATOM 1300 C C . GLN A 1 165 ? 4.143 17.941 -2.464 1.00 68.06 165 GLN A C 1
ATOM 1302 O O . GLN A 1 165 ? 3.677 18.996 -2.889 1.00 68.06 165 GLN A O 1
ATOM 1307 N N . ARG A 1 166 ? 3.780 17.438 -1.278 1.00 61.00 166 ARG A N 1
ATOM 1308 C CA . ARG A 1 166 ? 2.806 18.106 -0.408 1.00 61.00 166 ARG A CA 1
ATOM 1309 C C . ARG A 1 166 ? 3.299 19.469 0.090 1.00 61.00 166 ARG A C 1
ATOM 1311 O O . ARG A 1 166 ? 2.483 20.370 0.279 1.00 61.00 166 ARG A O 1
ATOM 1318 N N . MET A 1 167 ? 4.610 19.638 0.274 1.00 55.09 167 MET A N 1
ATOM 1319 C CA . MET A 1 167 ? 5.195 20.899 0.752 1.00 55.09 167 MET A CA 1
ATOM 1320 C C . MET A 1 167 ? 5.114 22.037 -0.275 1.00 55.09 167 MET A C 1
ATOM 1322 O O . MET A 1 167 ? 5.177 23.196 0.116 1.00 55.09 167 MET A O 1
ATOM 1326 N N . GLY A 1 168 ? 4.941 21.729 -1.565 1.00 45.62 168 GLY A N 1
ATOM 1327 C CA . GLY A 1 168 ? 4.741 22.733 -2.620 1.00 45.62 168 GLY A CA 1
ATOM 1328 C C . GLY A 1 168 ? 3.281 23.148 -2.839 1.00 45.62 168 GLY A C 1
ATOM 1329 O O . GLY A 1 168 ? 3.015 23.992 -3.687 1.00 45.62 168 GLY A O 1
ATOM 1330 N N . SER A 1 169 ? 2.338 22.540 -2.110 1.00 48.56 169 SER A N 1
ATOM 1331 C CA . SER A 1 169 ? 0.885 22.718 -2.279 1.00 48.56 169 SER A CA 1
ATOM 1332 C C . SER A 1 169 ? 0.187 23.370 -1.072 1.00 48.56 169 SER A C 1
ATOM 1334 O O . SER A 1 169 ? -1.032 23.259 -0.939 1.00 48.56 169 SER A O 1
ATOM 1336 N N . GLN A 1 170 ? 0.950 24.029 -0.190 1.00 37.12 170 GLN A N 1
ATOM 1337 C CA . GLN A 1 170 ? 0.449 24.871 0.907 1.00 37.12 170 GLN A CA 1
ATOM 1338 C C . GLN A 1 170 ? 0.752 26.346 0.660 1.00 37.12 170 GLN A C 1
ATOM 1340 O O . GLN A 1 170 ? 1.856 26.635 0.150 1.00 37.12 170 GLN A O 1
#

InterPro domains:
  IPR003010 Carbon-nitrogen hydrolase [PF00795] (32-107)
  IPR003010 Carbon-nitrogen hydrolase [PS50263] (1-170)
  IPR036526 Carbon-nitrogen hydrolase superfamily [G3DSA:3.60.110.10] (32-160)
  IPR036526 Carbon-nitrogen hydrolase superfamily [SSF56317] (4-159)